Protein AF-A0A2N6GIZ7-F1 (afdb_monomer)

Radius of gyration: 26.8 Å; Cα contacts (8 Å, |Δi|>4): 123; chains: 1; bounding box: 49×50×83 Å

Structure (mmCIF, N/CA/C/O backbone):
data_AF-A0A2N6GIZ7-F1
#
_entry.id   AF-A0A2N6GIZ7-F1
#
loop_
_atom_site.group_PDB
_atom_site.id
_atom_site.type_symbol
_atom_site.label_atom_id
_atom_site.label_alt_id
_atom_site.label_comp_id
_atom_site.label_asym_id
_atom_site.label_entity_id
_atom_site.label_seq_id
_atom_site.pdbx_PDB_ins_code
_atom_site.Cartn_x
_atom_site.Cartn_y
_atom_site.Cartn_z
_atom_site.occupancy
_atom_site.B_iso_or_equiv
_atom_site.auth_seq_id
_atom_site.auth_comp_id
_atom_site.auth_asym_id
_atom_s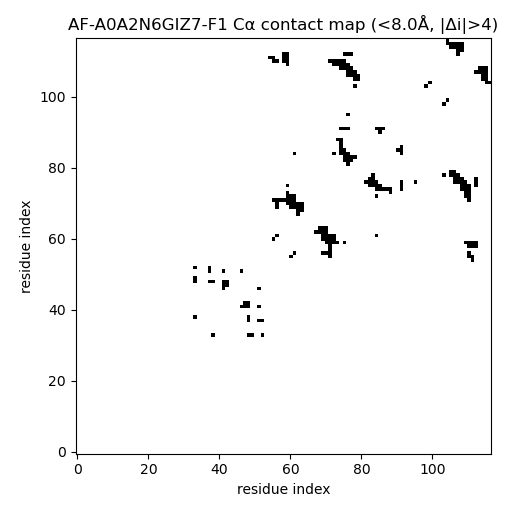ite.auth_atom_id
_atom_site.pdbx_PDB_model_num
ATOM 1 N N . MET A 1 1 ? -35.691 26.461 -66.037 1.00 34.56 1 MET A N 1
ATOM 2 C CA . MET A 1 1 ? -34.807 26.989 -67.097 1.00 34.56 1 MET A CA 1
ATOM 3 C C . MET A 1 1 ? -33.590 27.586 -66.400 1.00 34.56 1 MET A C 1
ATOM 5 O O . MET A 1 1 ? -33.774 28.284 -65.415 1.00 34.56 1 MET A O 1
ATOM 9 N N . VAL A 1 2 ? -32.395 27.152 -66.803 1.00 40.44 2 VAL A N 1
ATOM 10 C CA . VAL A 1 2 ? -31.064 27.391 -66.194 1.00 40.44 2 VAL A CA 1
ATOM 11 C C . VAL A 1 2 ? -30.680 28.884 -66.202 1.00 40.44 2 VAL A C 1
ATOM 13 O O . VAL A 1 2 ? -31.299 29.614 -66.972 1.00 40.44 2 VAL A O 1
ATOM 16 N N . VAL A 1 3 ? -29.612 29.251 -65.448 1.00 39.78 3 VAL A N 1
ATOM 17 C CA . VAL A 1 3 ? -28.694 30.438 -65.553 1.00 39.78 3 VAL A CA 1
ATOM 18 C C . VAL A 1 3 ? -28.824 31.366 -64.308 1.00 39.78 3 VAL A C 1
ATOM 20 O O . VAL A 1 3 ? -29.934 31.745 -63.980 1.00 39.78 3 VAL A O 1
ATOM 23 N N . LEU A 1 4 ? -27.810 31.789 -63.521 1.00 36.38 4 LEU A N 1
ATOM 24 C CA . LEU A 1 4 ? -26.335 31.760 -63.586 1.00 36.38 4 LEU A CA 1
ATOM 25 C C . LEU A 1 4 ? -25.707 32.280 -62.253 1.00 36.38 4 LEU A C 1
ATOM 27 O O . LEU A 1 4 ? -26.242 33.213 -61.670 1.00 36.38 4 LEU A O 1
ATOM 31 N N . ILE A 1 5 ? -24.539 31.738 -61.869 1.00 44.06 5 ILE A N 1
ATOM 32 C CA . ILE A 1 5 ? -23.320 32.369 -61.280 1.00 44.06 5 ILE A CA 1
ATOM 33 C C . ILE A 1 5 ? -23.454 33.440 -60.164 1.00 44.06 5 ILE A C 1
ATOM 35 O O . ILE A 1 5 ? -23.973 34.522 -60.394 1.00 44.06 5 ILE A O 1
ATOM 39 N N . ARG A 1 6 ? -22.756 33.222 -59.032 1.00 44.69 6 ARG A N 1
ATOM 40 C CA . ARG A 1 6 ? -21.546 33.967 -58.571 1.00 44.69 6 ARG A CA 1
ATOM 41 C C . ARG A 1 6 ? -21.066 33.354 -57.244 1.00 44.69 6 ARG A C 1
ATOM 43 O O . ARG A 1 6 ? -21.684 33.519 -56.200 1.00 44.69 6 ARG A O 1
ATOM 50 N N . VAL A 1 7 ? -19.942 32.645 -57.313 1.00 48.12 7 VAL A N 1
ATOM 51 C CA . VAL A 1 7 ? -19.188 32.125 -56.166 1.00 48.12 7 VAL A CA 1
ATOM 52 C C . VAL A 1 7 ? -18.551 33.329 -55.463 1.00 48.12 7 VAL A C 1
ATOM 54 O O . VAL A 1 7 ? -17.667 33.965 -56.033 1.00 48.12 7 VAL A O 1
ATOM 57 N N . PHE A 1 8 ? -19.047 33.705 -54.282 1.00 48.78 8 PHE A N 1
ATOM 58 C CA . PHE A 1 8 ? -18.447 34.763 -53.464 1.00 48.78 8 PHE A CA 1
ATOM 59 C C . PHE A 1 8 ? -17.396 34.147 -52.538 1.00 48.78 8 PHE A C 1
ATOM 61 O O . PHE A 1 8 ? -17.645 33.147 -51.868 1.00 48.78 8 PHE A O 1
ATOM 68 N N . GLY A 1 9 ? -16.192 34.712 -52.606 1.00 47.00 9 GLY A N 1
ATOM 69 C CA . GLY A 1 9 ? -14.959 34.118 -52.122 1.00 47.00 9 GLY A CA 1
ATOM 70 C C . GLY A 1 9 ? -14.892 33.895 -50.617 1.00 47.00 9 GLY A C 1
ATOM 71 O O . GLY A 1 9 ? -15.214 34.767 -49.815 1.00 47.00 9 GLY A O 1
ATOM 72 N N . TRP A 1 10 ? -14.337 32.741 -50.265 1.00 35.84 10 TRP A N 1
ATOM 73 C CA . TRP A 1 10 ? -13.728 32.512 -48.968 1.00 35.84 10 TRP A CA 1
ATOM 74 C C . TRP A 1 10 ? -12.229 32.280 -49.207 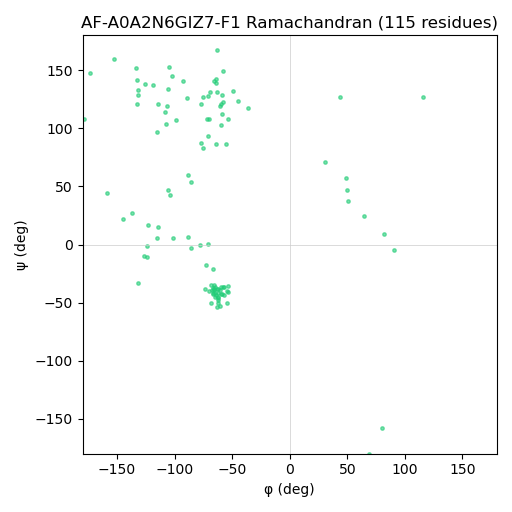1.00 35.84 10 TRP A C 1
ATOM 76 O O . TRP A 1 10 ? -11.838 31.181 -49.608 1.00 35.84 10 TRP A O 1
ATOM 86 N N . PRO A 1 11 ? -11.360 33.296 -49.064 1.00 43.19 11 PRO A N 1
ATOM 87 C CA . PRO A 1 11 ? -9.930 33.048 -49.084 1.00 43.19 11 PRO A CA 1
ATOM 88 C C . PRO A 1 11 ? -9.553 32.343 -47.776 1.00 43.19 11 PRO A C 1
ATOM 90 O O . PRO A 1 11 ? -9.634 32.918 -46.699 1.00 43.19 11 PRO A O 1
ATOM 93 N N . ILE A 1 12 ? -9.229 31.055 -47.870 1.00 52.50 12 ILE A N 1
ATOM 94 C CA . ILE A 1 12 ? -7.956 30.482 -47.405 1.00 52.50 12 ILE A CA 1
ATOM 95 C C . ILE A 1 12 ? -7.341 31.214 -46.187 1.00 52.50 12 ILE A C 1
ATOM 97 O O . ILE A 1 12 ? -6.324 31.886 -46.310 1.00 52.50 12 ILE A O 1
ATOM 101 N N . VAL A 1 13 ? -7.933 31.085 -44.996 1.00 48.22 13 VAL A N 1
ATOM 102 C CA . VAL A 1 13 ? -7.261 31.447 -43.721 1.00 48.22 13 VAL A CA 1
ATOM 103 C C . VAL A 1 13 ? -7.231 30.269 -42.732 1.00 48.22 13 VAL A C 1
ATOM 105 O O . VAL A 1 13 ? -6.607 30.340 -41.681 1.00 48.22 13 VAL A O 1
ATOM 108 N N . PHE A 1 14 ? -7.796 29.112 -43.087 1.00 45.50 14 PHE A N 1
ATOM 109 C CA . PHE A 1 14 ? -7.851 27.951 -42.187 1.00 45.50 14 PHE A CA 1
ATOM 110 C C . PHE A 1 14 ? -6.637 27.002 -42.237 1.00 45.50 14 PHE A C 1
ATOM 112 O O . PHE A 1 14 ? -6.667 25.958 -41.594 1.00 45.50 14 PHE A O 1
ATOM 119 N N . ALA A 1 15 ? -5.567 27.326 -42.974 1.00 50.47 15 ALA A N 1
ATOM 120 C CA . ALA A 1 15 ? -4.574 26.317 -43.367 1.00 50.47 15 ALA A CA 1
ATOM 121 C C . ALA A 1 15 ? -3.141 26.459 -42.809 1.00 50.47 15 ALA A C 1
ATOM 123 O O . ALA A 1 15 ? -2.295 25.673 -43.221 1.00 50.47 15 ALA A O 1
ATOM 124 N N . VAL A 1 16 ? -2.809 27.396 -41.903 1.00 47.03 16 VAL A N 1
ATOM 125 C CA . VAL A 1 16 ? -1.376 27.608 -41.547 1.00 47.03 16 VAL A CA 1
ATOM 126 C C . VAL A 1 16 ? -1.019 27.540 -40.051 1.00 47.03 16 VAL A C 1
ATOM 128 O O . VAL A 1 16 ? 0.154 27.390 -39.730 1.00 47.03 16 VAL A O 1
ATOM 131 N N . ILE A 1 17 ? -1.968 27.495 -39.109 1.00 47.81 17 ILE A N 1
ATOM 132 C CA . ILE A 1 17 ? -1.634 27.379 -37.664 1.00 47.81 17 ILE A CA 1
ATOM 133 C C . ILE A 1 17 ? -1.880 25.960 -37.121 1.00 47.81 17 ILE A C 1
ATOM 135 O O . ILE A 1 17 ? -2.438 25.787 -36.043 1.00 47.81 17 ILE A O 1
ATOM 139 N N . VAL A 1 18 ? -1.505 24.917 -37.871 1.00 51.31 18 VAL A N 1
ATOM 140 C CA . VAL A 1 18 ? -1.630 23.519 -37.393 1.00 51.31 18 VAL A CA 1
ATOM 141 C C . VAL A 1 18 ? -0.311 22.732 -37.412 1.00 51.31 18 VAL A C 1
ATOM 143 O O . VAL A 1 18 ? -0.226 21.700 -36.759 1.00 51.31 18 VAL A O 1
ATOM 146 N N . SER A 1 19 ? 0.772 23.226 -38.023 1.00 52.56 19 SER A N 1
ATOM 147 C CA . SER A 1 19 ? 1.946 22.361 -38.281 1.00 52.56 19 SER A CA 1
ATOM 148 C C . SER A 1 19 ? 3.288 22.823 -37.707 1.00 52.56 19 SER A C 1
ATOM 150 O O . SER A 1 19 ? 4.322 22.314 -38.126 1.00 52.56 19 SER A O 1
ATOM 152 N N . ALA A 1 20 ? 3.318 23.748 -36.743 1.00 50.53 20 ALA A N 1
ATOM 153 C CA . ALA A 1 20 ? 4.589 24.230 -36.181 1.00 50.53 20 ALA A CA 1
ATOM 154 C C . ALA A 1 20 ? 4.610 24.391 -34.652 1.00 50.53 20 ALA A C 1
ATOM 156 O O . ALA A 1 20 ? 5.419 25.152 -34.124 1.00 50.53 20 ALA A O 1
ATOM 157 N N . VAL A 1 21 ? 3.791 23.632 -33.913 1.00 55.59 21 VAL A N 1
ATOM 158 C CA . VAL A 1 21 ? 4.169 23.305 -32.530 1.00 55.59 21 VAL A CA 1
ATOM 159 C C . VAL A 1 21 ? 5.224 22.217 -32.640 1.00 55.59 21 VAL A C 1
ATOM 161 O O . VAL A 1 21 ? 4.928 21.028 -32.720 1.00 55.59 21 VAL A O 1
ATOM 164 N N . LEU A 1 22 ? 6.462 22.688 -32.773 1.00 55.41 22 LEU A N 1
ATOM 165 C CA . LEU A 1 22 ? 7.687 21.916 -32.709 1.00 55.41 22 LEU A CA 1
ATOM 166 C C . LEU A 1 22 ? 7.529 20.818 -31.662 1.00 55.41 22 LEU A C 1
ATOM 168 O O . LEU A 1 22 ? 7.333 21.097 -30.477 1.00 55.41 22 LEU A O 1
ATOM 172 N N . ALA A 1 23 ? 7.613 19.578 -32.136 1.00 61.16 23 ALA A N 1
ATOM 173 C CA . ALA A 1 23 ? 7.877 18.413 -31.325 1.00 61.16 23 ALA A CA 1
ATOM 174 C C . ALA A 1 23 ? 9.179 18.668 -30.558 1.00 61.16 23 ALA A C 1
ATOM 176 O O . ALA A 1 23 ? 10.270 18.329 -31.012 1.00 61.16 23 ALA A O 1
ATOM 177 N N . LEU A 1 24 ? 9.072 19.318 -29.401 1.00 61.00 24 LEU A N 1
ATOM 178 C CA . LEU A 1 24 ? 10.108 19.240 -28.398 1.00 61.00 24 LEU A CA 1
ATOM 179 C C . LEU A 1 24 ? 10.192 17.753 -28.062 1.00 61.00 24 LEU A C 1
ATOM 181 O O . LEU A 1 24 ? 9.175 17.185 -27.650 1.00 61.00 24 LEU A O 1
ATOM 185 N N . PRO A 1 25 ? 11.345 17.091 -28.244 1.00 53.53 25 PRO A N 1
ATOM 186 C CA . PRO A 1 25 ? 11.527 15.790 -27.644 1.00 53.53 25 PRO A CA 1
ATOM 187 C C . PRO A 1 25 ? 11.371 16.010 -26.142 1.00 53.53 25 PRO A C 1
ATOM 189 O O . PRO A 1 25 ? 12.258 16.552 -25.480 1.00 53.53 25 PRO A O 1
ATOM 192 N N . SER A 1 26 ? 10.215 15.644 -25.590 1.00 57.25 26 SER A N 1
ATOM 193 C CA . SER A 1 26 ? 10.103 15.477 -24.155 1.00 57.25 26 SER A CA 1
ATOM 194 C C . SER A 1 26 ? 11.140 14.420 -23.820 1.00 57.25 26 SER A C 1
ATOM 196 O O . SER A 1 26 ? 11.020 13.271 -24.250 1.00 57.25 26 SER A O 1
ATOM 198 N N . LYS A 1 27 ? 12.202 14.797 -23.101 1.00 42.06 27 LYS A N 1
ATOM 199 C CA . LYS A 1 27 ? 12.996 13.796 -22.398 1.00 42.06 27 LYS A CA 1
ATOM 200 C C . LYS A 1 27 ? 11.979 13.038 -21.559 1.00 42.06 27 LYS A C 1
ATOM 202 O O . LYS A 1 27 ? 11.414 13.618 -20.635 1.00 42.06 27 LYS A O 1
ATOM 207 N N . SER A 1 28 ? 11.681 11.796 -21.938 1.00 46.38 28 SER A N 1
ATOM 208 C CA . SER A 1 28 ? 10.880 10.899 -21.115 1.00 46.38 28 SER A CA 1
ATOM 209 C C . SER A 1 28 ? 11.697 10.653 -19.856 1.00 46.38 28 SER A C 1
ATOM 211 O O . SER A 1 28 ? 12.554 9.773 -19.785 1.00 46.38 28 SER A O 1
ATOM 213 N N . GLN A 1 29 ? 11.535 11.546 -18.890 1.00 49.66 29 GLN A N 1
ATOM 214 C CA . GLN A 1 29 ? 12.274 11.551 -17.647 1.00 49.66 29 GLN A CA 1
ATOM 215 C C . GLN A 1 29 ? 11.505 10.686 -16.658 1.00 49.66 29 GLN A C 1
ATOM 217 O O . GLN A 1 29 ? 11.016 11.159 -15.643 1.00 49.66 29 GLN A O 1
ATOM 222 N N . ALA A 1 30 ? 11.332 9.415 -17.007 1.00 45.16 30 ALA A N 1
ATOM 223 C CA . ALA A 1 30 ? 10.735 8.431 -16.120 1.00 45.16 30 ALA A CA 1
ATOM 224 C C . ALA A 1 30 ? 11.127 7.012 -16.535 1.00 45.16 30 ALA A C 1
ATOM 226 O O . ALA A 1 30 ? 10.305 6.105 -16.525 1.00 45.16 30 ALA A O 1
ATOM 227 N N . ASN A 1 31 ? 12.402 6.786 -16.856 1.00 47.31 31 ASN A N 1
ATOM 228 C CA . ASN A 1 31 ? 12.956 5.441 -16.720 1.00 47.31 31 ASN A CA 1
ATOM 229 C C . ASN A 1 31 ? 13.431 5.262 -15.275 1.00 47.31 31 ASN A C 1
ATOM 231 O O . ASN A 1 31 ? 14.591 4.965 -14.999 1.00 47.31 31 ASN A O 1
ATOM 235 N N . GLU A 1 32 ? 12.529 5.515 -14.324 1.00 59.59 32 GLU A N 1
ATOM 236 C CA . GLU A 1 32 ? 12.746 5.016 -12.982 1.00 59.59 32 GLU A CA 1
ATOM 237 C C . GLU A 1 32 ? 12.537 3.509 -13.067 1.00 59.59 32 GLU A C 1
ATOM 239 O O . GLU A 1 32 ? 11.413 3.012 -13.079 1.00 59.59 32 GLU A O 1
ATOM 244 N N . SER A 1 33 ? 13.645 2.796 -13.268 1.00 82.06 33 SER A N 1
ATOM 245 C CA . SER A 1 33 ? 13.645 1.352 -13.462 1.00 82.06 33 SER A CA 1
ATOM 246 C C . SER A 1 33 ? 12.817 0.686 -12.366 1.00 82.06 33 SER A C 1
ATOM 248 O O . SER A 1 33 ? 13.028 0.986 -11.185 1.00 82.06 33 SER A O 1
ATOM 250 N N . VAL A 1 34 ? 11.917 -0.224 -12.752 1.00 91.81 34 VAL A N 1
ATOM 251 C CA . VAL A 1 34 ? 11.091 -1.007 -11.823 1.00 91.81 34 VAL A CA 1
ATOM 252 C C . VAL A 1 34 ? 11.970 -1.525 -10.675 1.00 91.81 34 VAL A C 1
ATOM 254 O O . VAL A 1 34 ? 12.978 -2.180 -10.963 1.00 91.81 34 VAL A O 1
ATOM 257 N N . PRO A 1 35 ? 11.657 -1.237 -9.395 1.00 93.44 35 PRO A N 1
ATOM 258 C 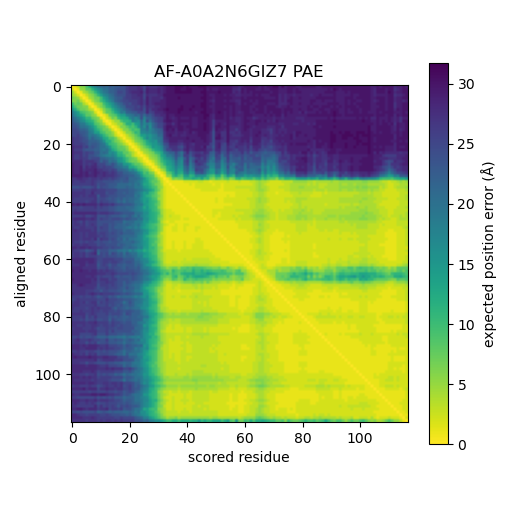CA . PRO A 1 35 ? 12.520 -1.615 -8.277 1.00 93.44 35 PRO A CA 1
ATOM 259 C C . PRO A 1 35 ? 12.774 -3.125 -8.214 1.00 93.44 35 PRO A C 1
ATOM 261 O O . PRO A 1 35 ? 11.915 -3.923 -8.585 1.00 93.44 35 PRO A O 1
ATOM 264 N N . ALA A 1 36 ? 13.944 -3.526 -7.707 1.00 94.50 36 ALA A N 1
ATOM 265 C CA . ALA A 1 36 ? 14.403 -4.919 -7.749 1.00 94.50 36 ALA A CA 1
ATOM 266 C C . ALA A 1 36 ? 13.396 -5.922 -7.162 1.00 94.50 36 ALA A C 1
ATOM 268 O O . ALA A 1 36 ? 13.169 -6.961 -7.774 1.00 94.50 36 ALA A O 1
ATOM 269 N N . GLY A 1 37 ? 12.736 -5.578 -6.050 1.00 94.38 37 GLY A N 1
ATOM 270 C CA . GLY A 1 37 ? 11.715 -6.436 -5.438 1.00 94.38 37 GLY A CA 1
ATOM 271 C C . GLY A 1 37 ? 10.552 -6.759 -6.383 1.00 94.38 37 GLY A C 1
ATOM 272 O O . GLY A 1 37 ? 10.172 -7.918 -6.502 1.00 94.38 37 GLY A O 1
ATOM 273 N N . TYR A 1 38 ? 10.053 -5.772 -7.135 1.00 96.00 38 TYR A N 1
ATOM 274 C CA . TYR A 1 38 ? 9.005 -6.001 -8.135 1.00 96.00 38 TYR A CA 1
ATOM 275 C C . TYR A 1 38 ? 9.497 -6.887 -9.276 1.00 96.00 38 TYR A C 1
ATOM 277 O O . TYR A 1 38 ? 8.756 -7.750 -9.727 1.00 96.00 38 TYR A O 1
ATOM 285 N N . ARG A 1 39 ? 10.748 -6.723 -9.724 1.00 96.69 39 ARG A N 1
ATOM 286 C CA . ARG A 1 39 ? 11.318 -7.571 -10.784 1.00 96.69 39 ARG A CA 1
ATOM 287 C C . ARG A 1 39 ? 11.436 -9.028 -10.355 1.00 96.69 39 ARG A C 1
ATOM 289 O O . ARG A 1 39 ? 11.114 -9.907 -11.143 1.00 96.69 39 ARG A O 1
ATOM 296 N N . MET A 1 40 ? 11.893 -9.262 -9.125 1.00 97.31 40 MET A N 1
ATOM 297 C CA . MET A 1 40 ? 12.073 -10.605 -8.571 1.00 97.31 40 MET A CA 1
ATOM 298 C C . MET A 1 40 ? 10.741 -11.347 -8.470 1.00 97.31 40 MET A C 1
ATOM 300 O O . MET A 1 40 ? 10.600 -12.413 -9.057 1.00 97.31 40 MET A O 1
ATOM 304 N N . ILE A 1 41 ? 9.750 -10.743 -7.809 1.00 96.88 41 ILE A N 1
ATOM 305 C CA . ILE A 1 41 ? 8.425 -11.356 -7.627 1.00 96.88 41 ILE A CA 1
ATOM 306 C C . ILE A 1 41 ? 7.702 -11.516 -8.969 1.00 96.88 41 ILE A C 1
ATOM 308 O O . ILE A 1 41 ? 7.072 -12.537 -9.228 1.00 96.88 41 ILE A O 1
ATOM 312 N N . ALA A 1 42 ? 7.822 -10.534 -9.866 1.00 97.19 42 ALA A N 1
ATOM 313 C CA . ALA A 1 42 ? 7.236 -10.638 -11.195 1.00 97.19 42 ALA A CA 1
ATOM 314 C C . ALA A 1 42 ? 7.842 -11.801 -11.999 1.00 97.19 42 ALA A C 1
ATOM 316 O O . ALA A 1 42 ? 7.100 -12.548 -12.629 1.00 97.19 42 ALA A O 1
ATOM 317 N N . ALA A 1 43 ? 9.164 -12.000 -11.936 1.00 97.62 43 ALA A N 1
ATOM 318 C CA . ALA A 1 43 ? 9.827 -13.127 -12.588 1.00 97.62 43 ALA A CA 1
ATOM 319 C C . ALA A 1 43 ? 9.404 -14.480 -11.992 1.00 97.62 43 ALA A C 1
ATOM 321 O O . ALA A 1 43 ? 9.136 -15.409 -12.749 1.00 97.62 43 ALA A O 1
ATOM 322 N N . GLU A 1 44 ? 9.291 -14.572 -10.664 1.00 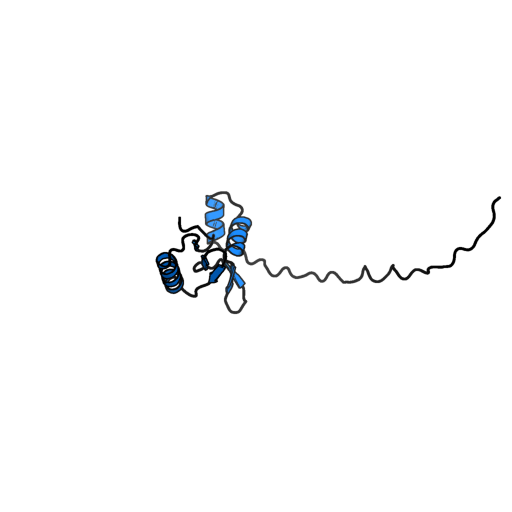98.12 44 GLU A N 1
ATOM 323 C CA . GLU A 1 44 ? 8.837 -15.779 -9.957 1.00 98.12 44 GLU A CA 1
ATOM 324 C C . GLU A 1 44 ? 7.434 -16.224 -10.398 1.00 98.12 44 GLU A C 1
ATOM 326 O O . GLU A 1 44 ? 7.178 -17.416 -10.550 1.00 98.12 44 GLU A O 1
ATOM 331 N N . HIS A 1 45 ? 6.542 -15.269 -10.673 1.00 97.62 45 HIS A N 1
ATOM 332 C CA . HIS A 1 45 ? 5.158 -15.542 -11.072 1.00 97.62 45 HIS A CA 1
ATOM 333 C C . HIS A 1 45 ? 4.887 -15.412 -12.581 1.00 97.62 45 HIS A C 1
ATOM 335 O O . HIS A 1 45 ? 3.734 -15.500 -12.999 1.00 97.62 45 HIS A O 1
ATOM 341 N N . GLY A 1 46 ? 5.909 -15.183 -13.414 1.00 97.25 46 GLY A N 1
ATOM 342 C CA . GLY A 1 46 ? 5.735 -15.003 -14.862 1.00 97.25 46 GLY A CA 1
ATOM 343 C C . GLY A 1 46 ? 4.931 -13.753 -15.256 1.00 97.25 46 GLY A C 1
ATOM 344 O O . GLY A 1 46 ? 4.327 -13.711 -16.327 1.00 97.25 46 GLY A O 1
ATOM 345 N N . ILE A 1 47 ? 4.907 -12.731 -14.399 1.00 96.88 47 ILE A N 1
ATOM 346 C CA . ILE A 1 47 ? 4.199 -11.466 -14.620 1.00 96.88 47 ILE A CA 1
ATOM 347 C C . ILE A 1 47 ? 5.169 -10.459 -15.259 1.00 96.88 47 ILE A C 1
ATOM 349 O O . ILE A 1 47 ? 6.329 -10.370 -14.854 1.00 96.88 47 ILE A O 1
ATOM 353 N N . PRO A 1 48 ? 4.739 -9.625 -16.222 1.00 97.62 48 PRO A N 1
ATOM 354 C CA . PRO A 1 48 ? 5.553 -8.500 -16.663 1.00 97.62 48 PRO A CA 1
ATOM 355 C C . PRO A 1 48 ? 5.822 -7.526 -15.502 1.00 97.62 48 PRO A C 1
ATOM 357 O O . PRO A 1 48 ? 4.902 -6.932 -14.941 1.00 97.62 48 PRO A O 1
ATOM 360 N N . GLN A 1 49 ? 7.095 -7.319 -15.155 1.00 96.56 49 GLN A N 1
ATOM 361 C CA . GLN A 1 49 ? 7.513 -6.466 -14.027 1.00 96.56 49 GLN A CA 1
ATOM 362 C C . GLN A 1 49 ? 6.931 -5.041 -14.068 1.00 96.56 49 GLN A C 1
ATOM 364 O O . GLN A 1 49 ? 6.602 -4.472 -13.029 1.00 96.56 49 GLN A O 1
ATOM 369 N N . SER A 1 50 ? 6.787 -4.471 -15.269 1.00 95.56 50 SER A N 1
ATOM 370 C CA . SER A 1 50 ? 6.210 -3.143 -15.479 1.00 95.56 50 SER A CA 1
ATOM 371 C C . SER A 1 50 ? 4.729 -3.112 -15.125 1.00 95.56 50 SER A C 1
ATOM 373 O O . SER A 1 50 ? 4.277 -2.140 -14.534 1.00 95.56 50 SER A O 1
ATOM 375 N N . VAL A 1 51 ? 3.996 -4.186 -15.427 1.00 96.31 51 VAL A N 1
ATOM 376 C CA . VAL A 1 51 ? 2.576 -4.326 -15.092 1.00 96.31 51 VAL A CA 1
ATOM 377 C C . VAL A 1 51 ? 2.408 -4.445 -13.583 1.00 96.31 51 VAL A C 1
ATOM 379 O O . VAL A 1 51 ? 1.656 -3.667 -13.007 1.00 96.31 51 VAL A O 1
ATOM 382 N N . LEU A 1 52 ? 3.153 -5.341 -12.922 1.00 96.88 52 LEU A N 1
ATOM 383 C CA . LEU A 1 52 ? 3.068 -5.499 -11.464 1.00 96.88 52 LEU A CA 1
ATOM 384 C C . LEU A 1 52 ? 3.355 -4.175 -10.737 1.00 96.88 52 LEU A C 1
ATOM 386 O O . LEU A 1 52 ? 2.642 -3.797 -9.809 1.00 96.88 52 LEU A O 1
ATOM 390 N N . PHE A 1 53 ? 4.382 -3.451 -11.183 1.00 96.75 53 PHE A N 1
ATOM 391 C CA . PHE A 1 53 ? 4.738 -2.165 -10.596 1.00 96.75 53 PHE A CA 1
ATOM 392 C C . PHE A 1 53 ? 3.714 -1.064 -10.901 1.00 96.75 53 PHE A C 1
ATOM 394 O O . PHE A 1 53 ? 3.390 -0.280 -10.012 1.00 96.75 53 PHE A O 1
ATOM 401 N N . ALA A 1 54 ? 3.172 -1.016 -12.121 1.00 96.12 54 ALA A N 1
ATOM 402 C CA . ALA A 1 54 ? 2.130 -0.061 -12.494 1.00 96.12 54 ALA A CA 1
ATOM 403 C C . ALA A 1 54 ? 0.840 -0.269 -11.687 1.00 96.12 54 ALA A C 1
ATOM 405 O O . ALA A 1 54 ? 0.233 0.713 -11.261 1.00 96.12 54 ALA A O 1
ATOM 406 N N . VAL A 1 55 ? 0.458 -1.523 -11.418 1.00 96.81 55 VAL A N 1
ATOM 407 C CA . VAL A 1 55 ? -0.665 -1.834 -10.522 1.00 96.81 55 VAL A CA 1
ATOM 408 C C . VAL A 1 55 ? -0.370 -1.291 -9.128 1.00 96.81 55 VAL A C 1
ATOM 410 O O . VAL A 1 55 ? -1.125 -0.465 -8.635 1.00 96.81 55 VAL A O 1
ATOM 413 N N . ALA A 1 56 ? 0.777 -1.624 -8.532 1.00 97.38 56 ALA A N 1
ATOM 414 C CA . ALA A 1 56 ? 1.127 -1.127 -7.200 1.00 97.38 56 ALA A CA 1
ATOM 415 C C . ALA A 1 56 ? 1.147 0.416 -7.105 1.00 97.38 56 ALA A C 1
ATOM 417 O O . ALA A 1 56 ? 0.752 0.990 -6.089 1.00 97.38 56 ALA A O 1
ATOM 418 N N . LEU A 1 57 ? 1.596 1.101 -8.165 1.00 96.75 57 LEU A N 1
ATOM 419 C CA . LEU A 1 57 ? 1.568 2.565 -8.260 1.00 96.75 57 LEU A CA 1
ATOM 420 C C . LEU A 1 57 ? 0.145 3.120 -8.352 1.00 96.75 57 LEU A C 1
ATOM 422 O O . LEU A 1 57 ? -0.133 4.159 -7.761 1.00 96.75 57 LEU A O 1
ATOM 426 N N . THR A 1 58 ? -0.735 2.444 -9.084 1.00 95.62 58 THR A N 1
ATOM 427 C CA . THR A 1 58 ? -2.147 2.829 -9.211 1.00 95.62 58 THR A CA 1
ATOM 428 C C . THR A 1 58 ? -2.870 2.660 -7.879 1.00 95.62 58 THR A C 1
ATOM 430 O O . THR A 1 58 ? -3.601 3.549 -7.454 1.00 95.62 58 THR A O 1
ATOM 433 N N . GLU A 1 59 ? -2.599 1.553 -7.195 1.00 96.06 59 GLU A N 1
ATOM 434 C CA . GLU A 1 59 ? -3.264 1.166 -5.954 1.00 96.06 59 GLU A CA 1
ATOM 435 C C . GLU A 1 59 ? -2.820 1.996 -4.738 1.00 96.06 59 GLU A C 1
ATOM 437 O O . GLU A 1 59 ? -3.619 2.317 -3.859 1.00 96.06 59 GLU A O 1
ATOM 442 N N . SER A 1 60 ? -1.532 2.346 -4.645 1.00 97.62 60 SER A N 1
ATOM 443 C CA . SER A 1 60 ? -0.975 2.972 -3.436 1.00 97.62 60 SER A CA 1
ATOM 444 C C . SER A 1 60 ? 0.107 4.019 -3.703 1.00 97.62 60 SER A C 1
ATOM 446 O O . SER A 1 60 ? 0.927 4.305 -2.827 1.00 97.62 60 SER A O 1
ATOM 448 N N . GLY A 1 61 ? 0.144 4.601 -4.900 1.00 96.31 61 GLY A N 1
ATOM 449 C CA . GLY A 1 61 ? 1.125 5.617 -5.268 1.00 96.31 61 GLY A CA 1
ATOM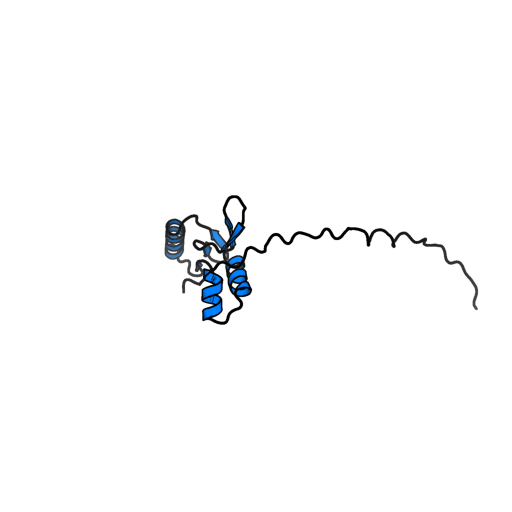 450 C C . GLY A 1 61 ? 1.097 6.842 -4.349 1.00 96.31 61 GLY A C 1
ATOM 451 O O . GLY A 1 61 ? 0.091 7.540 -4.251 1.00 96.31 61 GLY A O 1
ATOM 452 N N . LYS A 1 62 ? 2.235 7.153 -3.721 1.00 95.81 62 LYS A N 1
ATOM 453 C CA . LYS A 1 62 ? 2.483 8.389 -2.963 1.00 95.81 62 LYS A CA 1
ATOM 454 C C . LYS A 1 62 ? 3.738 9.067 -3.507 1.00 95.81 62 LYS A C 1
ATOM 456 O O . LYS A 1 62 ? 4.734 8.403 -3.794 1.00 95.81 62 LYS A O 1
ATOM 461 N N . GLN A 1 63 ? 3.716 10.392 -3.648 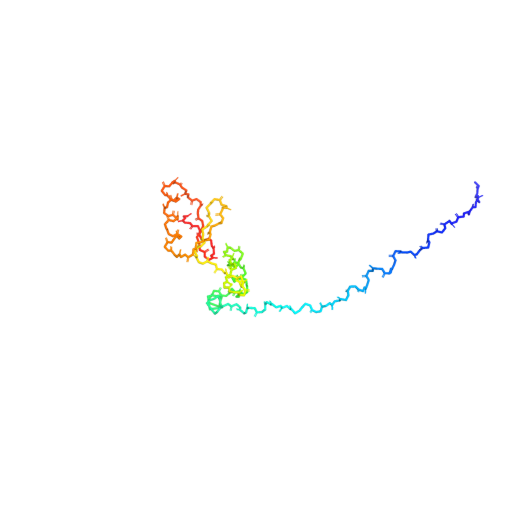1.00 94.31 63 GLN A N 1
ATOM 462 C CA . GLN A 1 63 ? 4.933 11.155 -3.937 1.00 94.31 63 GLN A CA 1
ATOM 463 C C . GLN A 1 63 ? 5.829 11.173 -2.697 1.00 94.31 63 GLN A C 1
ATOM 465 O O . GLN A 1 63 ? 5.383 11.509 -1.600 1.00 94.31 63 GLN A O 1
ATOM 470 N N . THR A 1 64 ? 7.095 10.799 -2.865 1.00 87.25 64 THR A N 1
ATOM 471 C CA . THR A 1 64 ? 8.045 10.631 -1.759 1.00 87.25 64 THR A CA 1
ATOM 472 C C . THR A 1 64 ? 9.390 11.287 -2.059 1.00 87.25 64 THR A C 1
ATOM 474 O O . THR A 1 64 ? 9.805 11.409 -3.214 1.00 87.25 64 THR A O 1
ATOM 477 N N . GLY A 1 65 ? 10.081 11.708 -0.996 1.00 83.38 65 GLY A N 1
ATOM 478 C CA . GLY A 1 65 ? 11.410 12.311 -1.076 1.00 83.38 65 GLY A CA 1
ATOM 479 C C . GLY A 1 65 ? 11.442 13.695 -1.735 1.00 83.38 65 GLY A C 1
ATOM 480 O O . GLY A 1 65 ? 10.429 14.246 -2.163 1.00 83.38 65 GLY A O 1
ATOM 481 N N . GLN A 1 66 ? 12.645 14.263 -1.822 1.00 77.56 66 GLN A N 1
ATOM 482 C CA . GLN A 1 66 ? 12.870 15.605 -2.377 1.00 77.56 66 GLN A CA 1
ATOM 483 C C . GLN A 1 66 ? 12.549 15.678 -3.876 1.00 77.56 66 GLN A C 1
ATOM 485 O O . GLN A 1 66 ? 12.009 16.673 -4.349 1.00 77.56 66 GLN A O 1
ATOM 490 N N . ALA A 1 67 ? 12.816 14.594 -4.610 1.00 79.69 67 ALA A N 1
ATOM 491 C CA . ALA A 1 67 ? 12.531 14.486 -6.038 1.00 79.69 67 ALA A CA 1
ATOM 492 C C . ALA A 1 67 ? 11.045 14.217 -6.359 1.00 79.69 67 ALA A C 1
ATOM 494 O O . ALA A 1 67 ? 10.700 14.103 -7.531 1.00 79.69 67 ALA A O 1
ATOM 495 N N . ARG A 1 68 ? 10.169 14.097 -5.343 1.00 85.31 68 ARG A N 1
ATOM 496 C CA . ARG A 1 68 ? 8.740 13.750 -5.484 1.00 85.31 68 ARG A CA 1
ATOM 497 C C . ARG A 1 68 ? 8.495 12.503 -6.343 1.00 85.31 68 ARG A C 1
ATOM 499 O O . ARG A 1 68 ? 7.516 12.434 -7.085 1.00 85.31 68 ARG A O 1
ATOM 506 N N . ALA A 1 69 ? 9.368 11.505 -6.221 1.00 88.50 69 ALA A N 1
ATOM 507 C CA . ALA A 1 69 ? 9.229 10.250 -6.947 1.00 88.50 69 ALA A CA 1
ATOM 508 C C . ALA A 1 69 ? 7.943 9.536 -6.507 1.00 88.50 69 ALA A C 1
ATOM 510 O O . ALA A 1 69 ? 7.679 9.403 -5.305 1.00 88.50 69 ALA A O 1
ATOM 511 N N . LEU A 1 70 ? 7.141 9.090 -7.476 1.00 92.56 70 LEU A N 1
ATOM 512 C CA . LEU A 1 70 ? 5.921 8.338 -7.207 1.00 92.56 70 LEU A CA 1
ATOM 513 C C . LEU A 1 70 ? 6.295 6.896 -6.859 1.00 92.56 70 LEU A C 1
ATOM 515 O O . LEU A 1 70 ? 6.937 6.199 -7.645 1.00 92.56 70 LEU A O 1
ATOM 519 N N . ARG A 1 71 ? 5.912 6.450 -5.663 1.00 93.94 71 ARG A N 1
ATOM 520 C CA . ARG A 1 71 ? 6.233 5.117 -5.148 1.00 93.94 71 ARG A CA 1
ATOM 521 C C . ARG A 1 71 ? 4.995 4.449 -4.568 1.00 93.94 71 ARG A C 1
ATOM 523 O O . ARG A 1 71 ? 4.233 5.135 -3.889 1.00 93.94 71 ARG A O 1
ATOM 530 N N . PRO A 1 72 ? 4.819 3.130 -4.753 1.00 96.19 72 PRO A N 1
ATOM 531 C CA . PRO A 1 72 ? 3.828 2.380 -3.996 1.00 96.19 72 PRO A CA 1
ATOM 532 C C . PRO A 1 72 ? 4.129 2.500 -2.502 1.00 96.19 72 PRO A C 1
ATOM 534 O O . PRO A 1 72 ? 5.268 2.286 -2.072 1.00 96.19 72 PRO A O 1
ATOM 537 N N . TRP A 1 73 ? 3.131 2.883 -1.717 1.00 97.50 73 TRP A N 1
ATOM 538 C CA . TRP A 1 73 ? 3.303 3.221 -0.313 1.00 97.50 73 TRP A CA 1
ATOM 539 C C . TRP A 1 73 ? 2.732 2.112 0.579 1.00 97.50 73 TRP A C 1
ATOM 541 O O . TRP A 1 73 ? 1.540 1.814 0.512 1.00 97.50 73 TRP A O 1
ATOM 551 N N . PRO A 1 74 ? 3.553 1.469 1.430 1.00 96.94 74 PRO A N 1
ATOM 552 C CA . PRO A 1 74 ? 3.142 0.260 2.147 1.00 96.94 74 PRO A CA 1
ATOM 553 C C . PRO A 1 74 ? 2.148 0.529 3.280 1.00 96.94 74 PRO A C 1
ATOM 555 O O . PRO A 1 74 ? 1.492 -0.393 3.757 1.00 96.94 74 PRO A O 1
ATOM 558 N N . TRP A 1 75 ? 2.043 1.776 3.732 1.00 98.38 75 TRP A N 1
ATOM 559 C CA . TRP A 1 75 ? 1.203 2.179 4.859 1.00 98.38 75 TRP A CA 1
ATOM 560 C C . TRP A 1 75 ? -0.032 2.927 4.357 1.00 98.38 75 TRP A C 1
ATOM 562 O O . TRP A 1 75 ? -0.352 4.013 4.838 1.00 98.38 75 TRP A O 1
ATOM 572 N N . THR A 1 76 ? -0.681 2.358 3.343 1.00 98.50 76 THR A N 1
ATOM 573 C CA . THR A 1 76 ? -1.898 2.887 2.723 1.00 98.50 76 THR A CA 1
ATOM 574 C C . THR A 1 76 ? -3.094 2.049 3.151 1.00 98.50 76 THR A C 1
ATOM 576 O O . THR A 1 76 ? -3.023 0.819 3.124 1.00 98.50 76 THR A O 1
ATOM 579 N N . LEU A 1 77 ? -4.184 2.708 3.537 1.00 98.56 77 LEU A N 1
ATOM 580 C CA . LEU A 1 77 ? -5.487 2.087 3.763 1.00 98.56 77 LEU A CA 1
ATOM 581 C C . LEU A 1 77 ? -6.501 2.704 2.808 1.00 98.56 77 LEU A C 1
ATOM 583 O O . LEU A 1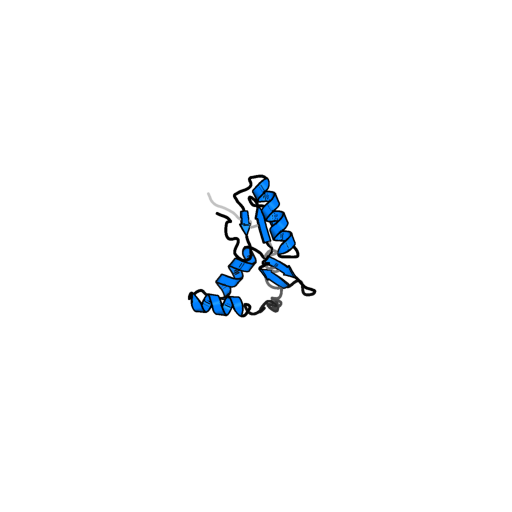 77 ? -6.550 3.925 2.693 1.00 98.56 77 LEU A O 1
ATOM 587 N N . ASN A 1 78 ? -7.359 1.894 2.206 1.00 98.06 78 ASN A N 1
ATOM 588 C CA . ASN A 1 78 ? -8.584 2.376 1.588 1.00 98.06 78 ASN A CA 1
ATOM 589 C C . ASN A 1 78 ? -9.763 1.942 2.451 1.00 98.06 78 ASN A C 1
ATOM 591 O O . ASN A 1 78 ? -10.023 0.755 2.607 1.00 98.06 78 ASN A O 1
ATOM 595 N N . VAL A 1 79 ? -10.462 2.903 3.052 1.00 97.75 79 VAL A N 1
ATOM 596 C CA . VAL A 1 79 ? -11.621 2.646 3.913 1.00 97.75 79 VAL A CA 1
ATOM 597 C C . VAL A 1 79 ? -12.874 3.073 3.164 1.00 97.75 79 VAL A C 1
ATOM 599 O O . VAL A 1 79 ? -13.158 4.267 3.065 1.00 97.75 79 VAL A O 1
ATOM 602 N N . ALA A 1 80 ? -13.625 2.099 2.644 1.00 94.25 80 ALA A N 1
ATOM 603 C CA . ALA A 1 80 ? -14.854 2.323 1.876 1.00 94.25 80 ALA A CA 1
ATOM 604 C C . ALA A 1 80 ? -14.703 3.367 0.742 1.00 94.25 80 ALA A C 1
ATOM 606 O O . ALA A 1 80 ? -15.516 4.282 0.613 1.00 94.25 80 ALA A O 1
ATOM 607 N N . GLY A 1 81 ? -13.635 3.256 -0.053 1.00 93.88 81 GLY A N 1
ATOM 608 C CA . GLY A 1 81 ? -13.323 4.151 -1.173 1.00 93.88 81 GLY A CA 1
ATOM 609 C C . GLY A 1 81 ? -12.444 5.352 -0.807 1.00 93.88 81 GLY A C 1
ATOM 610 O O . GLY A 1 81 ? -12.048 6.111 -1.690 1.00 93.88 81 GLY A O 1
ATOM 611 N N . ARG A 1 82 ? -12.121 5.555 0.477 1.00 96.00 82 ARG A N 1
ATOM 612 C CA . ARG A 1 82 ? -11.256 6.652 0.928 1.00 96.00 82 ARG A CA 1
ATOM 613 C C . ARG A 1 82 ? -9.826 6.173 1.153 1.00 96.00 82 ARG A C 1
ATOM 615 O O . ARG A 1 82 ? -9.549 5.539 2.169 1.00 96.00 82 ARG A O 1
ATOM 622 N N . GLY A 1 83 ? -8.924 6.563 0.255 1.00 96.62 83 GLY A N 1
ATOM 623 C CA . GLY A 1 83 ? -7.483 6.360 0.406 1.00 96.62 83 GLY A CA 1
ATOM 624 C C . GLY A 1 83 ? -6.876 7.229 1.513 1.00 96.62 83 GLY A C 1
ATOM 625 O O . GLY A 1 83 ? -7.106 8.436 1.578 1.00 96.62 83 GLY A O 1
ATOM 626 N N . LEU A 1 84 ? -6.089 6.606 2.383 1.00 98.12 84 LEU A N 1
ATOM 627 C CA . LEU A 1 84 ? -5.393 7.203 3.517 1.00 98.12 84 LEU A CA 1
ATOM 628 C C . LEU A 1 84 ? -3.939 6.734 3.501 1.00 98.12 84 LEU A C 1
ATOM 630 O O . LEU A 1 84 ? -3.676 5.534 3.461 1.00 98.12 84 LEU A O 1
ATOM 634 N N . PHE A 1 85 ? -2.997 7.672 3.581 1.00 98.06 85 PHE A N 1
ATOM 635 C CA . PHE A 1 85 ? -1.561 7.394 3.572 1.00 98.06 85 PHE A CA 1
ATOM 636 C C . PHE A 1 85 ? -0.957 7.781 4.918 1.00 98.06 85 PHE A C 1
ATOM 638 O O . PHE A 1 85 ? -1.015 8.943 5.312 1.00 98.06 85 PHE A O 1
ATOM 645 N N . PHE A 1 86 ? -0.348 6.825 5.611 1.00 98.12 86 PHE A N 1
ATOM 646 C CA . PHE A 1 86 ? 0.254 7.040 6.929 1.00 98.12 86 PHE A CA 1
ATOM 647 C C . PHE A 1 86 ? 1.772 7.100 6.829 1.00 98.12 86 PHE A C 1
ATOM 649 O O . PHE A 1 86 ? 2.341 6.477 5.946 1.00 98.12 86 PHE A O 1
ATOM 656 N N . ASP A 1 87 ? 2.457 7.796 7.733 1.00 96.44 87 ASP A N 1
ATOM 657 C CA . ASP A 1 87 ? 3.925 7.920 7.682 1.00 96.44 87 ASP A CA 1
ATOM 658 C C . ASP A 1 87 ? 4.677 6.777 8.368 1.00 96.44 87 ASP A C 1
ATOM 660 O O . ASP A 1 87 ? 5.904 6.737 8.349 1.00 96.44 87 ASP A O 1
ATOM 664 N N . SER A 1 88 ? 3.961 5.835 8.983 1.00 97.81 88 SER A N 1
ATOM 665 C CA . SER A 1 88 ? 4.567 4.639 9.556 1.00 97.81 88 SER A CA 1
ATOM 666 C C . SER A 1 88 ? 3.594 3.469 9.584 1.00 97.81 88 SER A C 1
ATOM 668 O O . SER A 1 88 ? 2.370 3.634 9.612 1.00 97.81 88 SER A O 1
ATOM 670 N N . ARG A 1 89 ? 4.158 2.260 9.676 1.00 97.94 89 ARG A N 1
ATOM 671 C CA . ARG A 1 89 ? 3.393 1.033 9.926 1.00 97.94 89 ARG A CA 1
ATOM 672 C C . ARG A 1 89 ? 2.535 1.147 11.189 1.00 97.94 89 ARG A C 1
ATOM 674 O O . ARG A 1 89 ? 1.403 0.677 11.192 1.00 97.94 89 ARG A O 1
ATOM 681 N N . GLN A 1 90 ? 3.062 1.754 12.254 1.00 98.62 90 GLN A N 1
ATOM 682 C CA . GLN A 1 90 ? 2.350 1.887 13.527 1.00 98.62 90 GLN A CA 1
ATOM 683 C C . GLN A 1 90 ? 1.131 2.807 13.402 1.00 98.62 90 GLN A C 1
ATOM 685 O O . GLN A 1 90 ? 0.067 2.462 13.911 1.00 98.62 90 GLN A O 1
ATOM 690 N N . ALA A 1 91 ? 1.260 3.928 12.689 1.00 98.69 91 ALA A N 1
ATOM 691 C CA . ALA A 1 91 ? 0.147 4.844 12.450 1.00 98.69 91 ALA A CA 1
ATOM 692 C C . ALA A 1 91 ? -0.958 4.186 11.604 1.00 98.69 91 ALA A C 1
ATOM 694 O O . ALA A 1 91 ? -2.128 4.229 11.987 1.00 98.69 91 ALA A O 1
ATOM 695 N N . ALA A 1 92 ? -0.592 3.492 10.519 1.00 98.56 92 ALA A N 1
ATOM 696 C CA . ALA A 1 92 ? -1.553 2.724 9.722 1.00 98.56 92 ALA A CA 1
ATOM 697 C C . ALA A 1 92 ? -2.253 1.641 10.556 1.00 98.56 92 ALA A C 1
ATOM 699 O O . ALA A 1 92 ? -3.466 1.481 10.478 1.00 98.56 92 ALA A O 1
ATOM 700 N N . TRP A 1 93 ? -1.507 0.925 11.400 1.00 98.31 93 TRP A N 1
ATOM 701 C CA . TRP A 1 93 ? -2.059 -0.103 12.282 1.00 98.31 93 TRP A CA 1
ATOM 702 C C . TRP A 1 93 ? -3.071 0.455 13.290 1.00 98.31 93 TRP A C 1
ATOM 704 O O . TRP A 1 93 ? -4.140 -0.127 13.490 1.00 98.31 93 TRP A O 1
ATOM 714 N N . GLN A 1 94 ? -2.751 1.585 13.923 1.00 98.69 94 GLN A N 1
ATOM 715 C CA . GLN A 1 94 ? -3.647 2.249 14.869 1.00 98.69 94 GLN A CA 1
ATOM 716 C C . GLN A 1 94 ? -4.942 2.693 14.183 1.00 98.69 94 GLN A C 1
ATOM 718 O O . GLN A 1 94 ? -6.024 2.399 14.693 1.00 98.69 94 GLN A O 1
ATOM 723 N N . ALA A 1 95 ? -4.839 3.321 13.008 1.00 98.50 95 ALA A N 1
ATOM 724 C CA . ALA A 1 95 ? -5.997 3.739 12.224 1.00 98.50 95 ALA A CA 1
ATOM 725 C C . ALA A 1 95 ? -6.852 2.547 11.772 1.00 98.50 95 ALA A C 1
ATOM 727 O O . ALA A 1 95 ? -8.063 2.546 11.985 1.00 98.50 95 ALA A O 1
ATOM 728 N N . LEU A 1 96 ? -6.228 1.497 11.227 1.00 98.31 96 LEU A N 1
ATOM 729 C CA . LEU A 1 96 ? -6.912 0.258 10.849 1.00 98.31 96 LEU A CA 1
ATOM 730 C C . LEU A 1 96 ? -7.694 -0.312 12.036 1.00 98.31 96 LEU A C 1
ATOM 732 O O . LEU A 1 96 ? -8.886 -0.585 11.929 1.00 98.31 96 LEU A O 1
ATOM 736 N N . THR A 1 97 ? -7.039 -0.444 13.189 1.00 98.19 97 THR A N 1
ATOM 737 C CA . THR A 1 97 ? -7.662 -0.998 14.396 1.00 98.19 97 THR A CA 1
ATOM 738 C C . THR A 1 97 ? -8.839 -0.143 14.870 1.00 98.19 97 THR A C 1
ATOM 740 O O . THR A 1 97 ? -9.850 -0.694 15.304 1.00 98.19 97 THR A O 1
ATOM 743 N N . ALA A 1 98 ? -8.741 1.187 14.779 1.00 98.50 98 ALA A N 1
ATOM 744 C CA . ALA A 1 98 ? -9.840 2.092 15.104 1.00 98.50 98 ALA A CA 1
ATOM 745 C C . ALA A 1 98 ? -11.045 1.873 14.172 1.00 98.50 98 ALA A C 1
ATOM 747 O O . ALA A 1 98 ? -12.140 1.591 14.655 1.00 98.50 98 ALA A O 1
ATOM 748 N N . TYR A 1 99 ? -10.835 1.856 12.853 1.00 98.19 99 TYR A N 1
ATOM 749 C CA . TYR A 1 99 ? -11.911 1.596 11.890 1.00 98.19 99 TYR A CA 1
ATOM 750 C C . TYR A 1 99 ? -12.559 0.221 12.076 1.00 98.19 99 TYR A C 1
ATOM 752 O O . TYR A 1 99 ? -13.780 0.080 11.982 1.00 98.19 99 TYR A O 1
ATOM 760 N N . LEU A 1 100 ? -11.765 -0.806 12.385 1.00 97.50 100 LEU A N 1
ATOM 761 C CA . LEU A 1 100 ? -12.293 -2.141 12.661 1.00 97.50 100 LEU A CA 1
ATOM 762 C C . LEU A 1 100 ? -13.163 -2.174 13.926 1.00 97.50 100 LEU A C 1
ATOM 764 O O . LEU A 1 100 ? -14.172 -2.890 13.934 1.00 97.50 100 LEU A O 1
ATOM 768 N N . LYS A 1 101 ? -12.802 -1.405 14.964 1.00 98.12 101 LYS A N 1
ATOM 769 C CA . LYS A 1 101 ? -13.601 -1.233 16.192 1.00 98.12 101 LYS A CA 1
ATOM 770 C C . LYS A 1 101 ? -14.899 -0.468 15.935 1.00 98.12 101 LYS A C 1
ATOM 772 O O . LYS A 1 101 ? -15.919 -0.820 16.511 1.00 98.12 101 LYS A O 1
ATOM 777 N N . GLU A 1 102 ? -14.886 0.493 15.017 1.00 97.19 102 GLU A N 1
ATOM 778 C CA . GLU A 1 102 ? -16.083 1.196 14.523 1.00 97.19 102 GLU A CA 1
ATOM 779 C C . GLU A 1 102 ? -16.983 0.318 13.630 1.00 97.19 102 GLU A C 1
ATOM 781 O O . GLU A 1 102 ? -17.999 0.776 13.110 1.00 97.19 102 GLU A O 1
ATOM 786 N N . GLY A 1 103 ? -16.615 -0.947 13.413 1.00 96.75 103 GLY A N 1
ATOM 787 C CA . GLY A 1 103 ? -17.399 -1.889 12.621 1.00 96.75 103 GLY A CA 1
ATOM 788 C C . GLY A 1 103 ? -17.191 -1.770 11.112 1.00 96.75 103 GLY A C 1
ATOM 789 O O . GLY A 1 103 ? -17.889 -2.444 10.358 1.00 96.75 103 GLY A O 1
ATOM 790 N N . LYS A 1 104 ? -16.218 -0.979 10.637 1.00 96.81 104 LYS A N 1
ATOM 791 C CA . LYS A 1 104 ? -15.851 -0.967 9.214 1.00 96.81 104 LYS A CA 1
ATOM 792 C C . LYS A 1 104 ? -15.260 -2.326 8.819 1.00 96.81 104 LYS A C 1
ATOM 794 O O . LYS A 1 104 ? -14.546 -2.965 9.599 1.00 96.81 104 LYS A O 1
ATOM 799 N N . ARG A 1 105 ? -15.604 -2.790 7.614 1.00 94.31 105 ARG A N 1
ATOM 800 C CA . ARG A 1 105 ? -15.183 -4.098 7.072 1.00 94.31 105 ARG A CA 1
ATOM 801 C C . ARG A 1 105 ? -14.630 -4.019 5.652 1.00 94.31 105 ARG A C 1
ATOM 803 O O . ARG A 1 105 ? -13.700 -4.747 5.354 1.00 94.31 105 ARG A O 1
ATOM 810 N N . SER A 1 106 ? -15.136 -3.101 4.827 1.00 96.25 106 SER A N 1
ATOM 811 C CA . SER A 1 106 ? -14.551 -2.783 3.519 1.00 96.25 106 SER A CA 1
ATOM 812 C C . SER A 1 106 ? -13.292 -1.940 3.717 1.00 96.25 106 SER A C 1
ATOM 814 O O . SER A 1 106 ? -13.367 -0.707 3.719 1.00 96.25 106 SER A O 1
ATOM 816 N N . ILE A 1 107 ? -12.170 -2.608 3.983 1.00 98.25 107 ILE A N 1
ATOM 817 C CA . ILE A 1 107 ? -10.869 -1.964 4.152 1.00 98.25 107 ILE A CA 1
ATOM 818 C C . ILE A 1 107 ? -9.825 -2.718 3.338 1.00 98.25 107 ILE A C 1
ATOM 820 O O . ILE A 1 107 ? -9.583 -3.895 3.606 1.00 98.25 107 ILE A O 1
ATOM 824 N N . ASP A 1 108 ? -9.183 -2.017 2.412 1.00 98.31 108 ASP A N 1
ATOM 825 C CA . ASP A 1 108 ? -8.068 -2.533 1.625 1.00 98.31 108 ASP A CA 1
ATOM 826 C C . ASP A 1 108 ? -6.740 -1.994 2.165 1.00 98.31 108 ASP A C 1
ATOM 828 O O . ASP A 1 108 ? -6.664 -0.874 2.682 1.00 98.31 108 ASP A O 1
ATOM 832 N N . ILE A 1 109 ? -5.692 -2.817 2.110 1.00 98.31 109 ILE A N 1
ATOM 833 C CA . ILE A 1 109 ? -4.455 -2.591 2.860 1.00 98.31 109 ILE A CA 1
ATOM 834 C C . ILE A 1 109 ? -3.229 -2.742 1.959 1.00 98.31 109 ILE A C 1
ATOM 836 O O . ILE A 1 109 ? -3.040 -3.740 1.261 1.00 98.31 109 ILE A O 1
ATOM 840 N N . GLY A 1 110 ? -2.320 -1.775 2.070 1.00 97.75 110 GLY A N 1
ATOM 841 C CA . GLY A 1 110 ? -0.941 -1.897 1.615 1.00 97.75 110 GLY A CA 1
ATOM 842 C C . GLY A 1 110 ? -0.739 -1.696 0.115 1.00 97.75 110 GLY A C 1
ATOM 843 O O . GLY A 1 110 ? -1.531 -1.051 -0.566 1.00 97.75 110 GLY A O 1
ATOM 844 N N . LEU A 1 111 ? 0.376 -2.231 -0.389 1.00 97.06 111 LEU A N 1
ATOM 845 C CA . LEU A 1 111 ? 0.910 -1.917 -1.721 1.00 97.06 111 LEU A CA 1
ATOM 846 C C . LEU A 1 111 ? -0.059 -2.243 -2.865 1.00 97.06 111 LEU A C 1
ATOM 848 O O . LEU A 1 111 ? -0.113 -1.505 -3.843 1.00 97.06 111 LEU A O 1
ATOM 852 N N . MET A 1 112 ? -0.805 -3.340 -2.714 1.00 96.50 112 MET A N 1
ATOM 853 C CA . MET A 1 112 ? -1.727 -3.885 -3.716 1.00 96.50 112 MET A CA 1
ATOM 854 C C . MET A 1 112 ? -3.192 -3.817 -3.262 1.00 96.50 112 MET A C 1
ATOM 856 O O . MET A 1 112 ? -4.014 -4.536 -3.815 1.00 96.50 112 MET A O 1
ATOM 860 N N . GLN A 1 113 ? -3.494 -3.028 -2.219 1.00 97.25 113 GLN A N 1
ATOM 861 C CA . GLN A 1 113 ? -4.849 -2.860 -1.674 1.00 97.25 113 GLN A CA 1
ATOM 862 C C . GLN A 1 113 ? -5.554 -4.211 -1.439 1.00 97.25 113 GLN A C 1
ATOM 864 O O . GLN A 1 113 ? -6.629 -4.495 -1.956 1.00 97.25 113 GLN A O 1
ATOM 869 N N . VAL A 1 114 ? -4.923 -5.073 -0.634 1.00 96.88 114 VAL A N 1
ATOM 870 C CA . VAL A 1 114 ? -5.496 -6.378 -0.280 1.00 96.88 114 VAL A CA 1
ATOM 871 C C . VAL A 1 114 ? -6.600 -6.172 0.748 1.00 96.88 114 VAL A C 1
ATOM 873 O O . VAL A 1 114 ? -6.361 -5.554 1.789 1.00 96.88 114 VAL A O 1
ATOM 876 N N . ASN A 1 115 ? -7.791 -6.697 0.471 1.00 96.62 115 ASN A N 1
ATOM 877 C CA . ASN A 1 115 ? -8.917 -6.583 1.386 1.00 96.62 115 ASN A CA 1
ATOM 878 C C . ASN A 1 115 ? -8.644 -7.315 2.710 1.00 96.62 115 ASN A C 1
ATOM 880 O O . ASN A 1 115 ? -8.038 -8.386 2.741 1.00 96.62 115 ASN A O 1
ATOM 884 N N . TRP A 1 116 ? -9.100 -6.736 3.818 1.00 93.06 116 TRP A N 1
ATOM 885 C CA . TRP A 1 116 ? -8.943 -7.307 5.153 1.00 93.06 116 TRP A CA 1
ATOM 886 C C . TRP A 1 116 ? -9.736 -8.612 5.381 1.00 93.06 116 TRP A C 1
ATOM 888 O O . TRP A 1 116 ? -9.373 -9.352 6.302 1.00 93.06 116 TRP A O 1
ATOM 898 N N . ARG A 1 117 ? -10.795 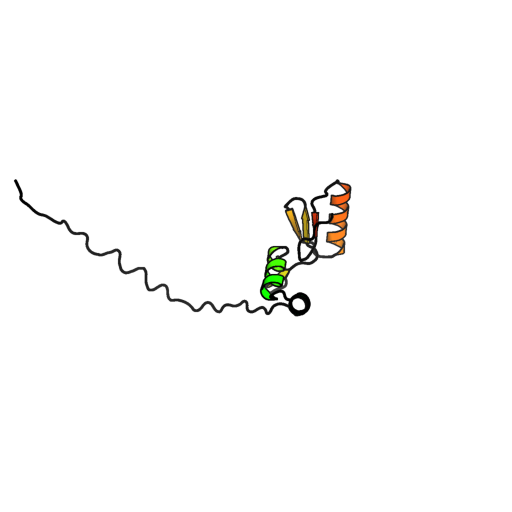-8.909 4.603 1.00 83.06 117 ARG A N 1
ATOM 899 C CA . ARG A 1 117 ? -11.544 -10.184 4.652 1.00 83.06 117 ARG A CA 1
ATOM 900 C C . ARG A 1 117 ? -12.138 -10.620 3.319 1.00 83.06 117 ARG A C 1
ATOM 902 O O . ARG A 1 117 ? -12.891 -9.824 2.726 1.00 83.06 117 ARG A O 1
#

Sequence (117 aa):
MVVLIRVFGWPIVFAVIVSAVLALPSKSQANESVPAGYRMIAAEHGIPQSVLFAVALTESGKQTGQARALRPWPWTLNVAGRGLFFDSRQAAWQALTAYLKEGKRSIDIGLMQVNWR

Secondary structure (DSSP, 8-state):
--------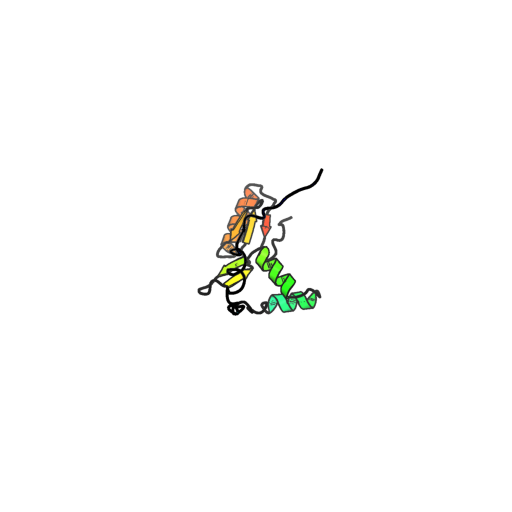-----SSSSSS-S--------------HHHHHHHHHTT--HHHHHHHHHHHHEEEETTTTEEEE-TTEEEETTEEEE-SSHHHHHHHHHHHHHTT---EEETTTTEE--

Mean predicted aligned error: 12.46 Å

Foldseek 3Di:
DDDDDDDDDDDDPPPDPPPPPDPPPPPPPPPPPQDPVLVVVCVVVVHDSVVSQVLLLVQAWFQDDPVRDTHRAFLWKQFPNDIDGDPDPVRSVVVVVVCVVVVGQQMFGGRNRHGPD

pLDDT: mean 82.61, std 21.71, range [34.56, 98.69]

Solvent-accessible surface area (backbone atoms only — not comparable to full-atom values): 7302 Å² total; per-residue (Å²): 135,88,92,80,92,79,89,78,87,78,80,89,76,89,82,77,94,81,83,75,83,71,82,68,81,71,75,77,86,70,80,72,67,74,54,68,70,47,43,53,56,17,59,77,71,75,43,60,35,66,55,59,45,50,49,21,35,71,59,20,48,38,72,41,75,94,85,49,46,76,36,54,30,67,29,24,38,30,55,77,87,45,79,43,80,40,97,36,66,67,55,33,51,52,52,51,52,48,43,49,73,74,65,55,66,64,34,23,40,21,37,70,44,47,63,76,117